Protein AF-A0A528I1W3-F1 (afdb_monomer_lite)

pLDDT: mean 90.88, std 9.77, range [36.75, 97.25]

Secondary structure (DSSP, 8-state):
-EEE-SSPPPTTPPPEEE--B-SSS-TT-BS-SS-EEESS---TT-EEEPSS-IIIIIHHH-S-GGGPPPPPPEEEEE-TTS-EEEEE--TT--

Structure (mmCIF, N/CA/C/O backbone):
data_AF-A0A528I1W3-F1
#
_entry.id   AF-A0A528I1W3-F1
#
loop_
_atom_site.group_PDB
_atom_site.id
_atom_site.type_symbol
_atom_site.label_atom_id
_atom_site.label_alt_id
_atom_site.label_comp_id
_atom_site.label_asym_id
_atom_site.label_entity_id
_atom_site.label_seq_id
_atom_site.pdbx_PDB_ins_code
_atom_site.Cartn_x
_atom_site.Cartn_y
_atom_site.Cartn_z
_atom_site.occupancy
_atom_site.B_iso_or_equiv
_atom_site.auth_seq_id
_atom_site.auth_comp_id
_atom_site.auth_asym_id
_atom_site.auth_atom_id
_atom_site.pdbx_PDB_model_num
ATO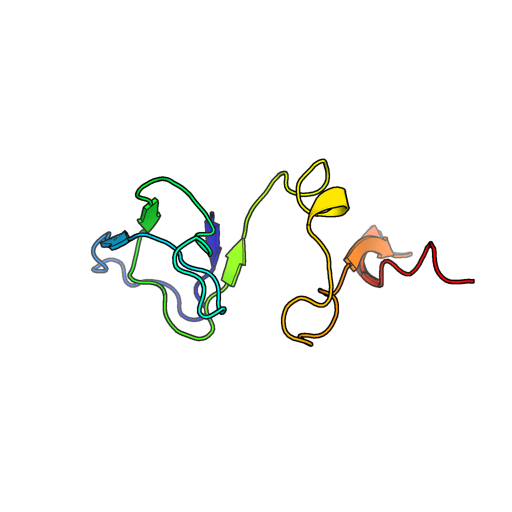M 1 N N . PRO A 1 1 ? -5.017 7.455 2.450 1.00 93.88 1 PRO A N 1
ATOM 2 C CA . PRO A 1 1 ? -5.460 6.555 1.360 1.00 93.88 1 PRO A CA 1
ATOM 3 C C . PRO A 1 1 ? -6.944 6.779 1.085 1.00 93.88 1 PRO A C 1
ATOM 5 O O . PRO A 1 1 ? -7.654 7.265 1.966 1.00 93.88 1 PRO A O 1
ATOM 8 N N . ILE A 1 2 ? -7.387 6.425 -0.115 1.00 95.06 2 ILE A N 1
ATOM 9 C CA . ILE A 1 2 ? -8.800 6.361 -0.483 1.00 95.06 2 ILE A CA 1
ATOM 10 C C . ILE A 1 2 ? -9.272 4.934 -0.202 1.00 95.06 2 ILE A C 1
ATOM 12 O O . ILE A 1 2 ? -8.648 3.984 -0.665 1.00 95.06 2 ILE A O 1
ATOM 16 N N . LEU A 1 3 ? -10.347 4.784 0.571 1.00 95.50 3 LEU A N 1
ATOM 17 C CA . LEU A 1 3 ? -11.018 3.497 0.751 1.00 95.50 3 LEU A CA 1
ATOM 18 C C . LEU A 1 3 ? -12.000 3.295 -0.404 1.00 95.50 3 LEU A C 1
ATOM 20 O O . LEU A 1 3 ? -12.906 4.110 -0.580 1.00 95.50 3 LEU A O 1
ATOM 24 N N . VAL A 1 4 ? -11.829 2.212 -1.156 1.00 96.50 4 VAL A N 1
ATOM 25 C CA . VAL A 1 4 ? -12.773 1.751 -2.178 1.00 96.50 4 VAL A CA 1
ATOM 26 C C . VAL A 1 4 ? -13.411 0.469 -1.647 1.00 96.50 4 VAL A C 1
ATOM 28 O O . VAL A 1 4 ? -12.797 -0.599 -1.724 1.00 96.50 4 VAL A O 1
ATOM 31 N N . PRO A 1 5 ? -14.598 0.570 -1.032 1.00 95.00 5 PRO A N 1
ATOM 32 C CA . PRO A 1 5 ? -15.219 -0.576 -0.402 1.00 95.00 5 PRO A CA 1
ATOM 33 C C . PRO A 1 5 ? -15.878 -1.482 -1.444 1.00 95.00 5 PRO A C 1
ATOM 35 O O . PRO A 1 5 ? -16.472 -0.998 -2.410 1.00 95.00 5 PRO A O 1
ATOM 38 N N . VAL A 1 6 ? -15.822 -2.796 -1.225 1.00 94.81 6 VAL A N 1
ATOM 39 C CA . VAL A 1 6 ? -16.495 -3.778 -2.098 1.00 94.81 6 VAL A CA 1
ATOM 40 C C . VAL A 1 6 ? -18.010 -3.640 -1.990 1.00 94.81 6 VAL A C 1
ATOM 42 O O . VAL A 1 6 ? -18.732 -3.768 -2.976 1.00 94.81 6 VAL A O 1
ATOM 45 N N . THR A 1 7 ? -18.502 -3.372 -0.779 1.00 90.38 7 THR A N 1
ATOM 46 C CA . THR A 1 7 ? -19.918 -3.088 -0.530 1.00 90.38 7 THR A CA 1
ATOM 47 C C . THR A 1 7 ? -20.095 -1.595 -0.277 1.00 90.38 7 THR A C 1
ATOM 49 O O . THR A 1 7 ? -19.437 -1.063 0.620 1.00 90.38 7 THR A O 1
ATOM 52 N N . PRO A 1 8 ? -20.995 -0.910 -1.003 1.00 88.88 8 PRO A N 1
ATOM 53 C CA . PRO A 1 8 ? -21.261 0.498 -0.771 1.00 88.88 8 PRO A CA 1
ATOM 54 C C . PRO A 1 8 ? -21.628 0.763 0.695 1.00 88.88 8 PRO A C 1
ATOM 56 O O . PRO A 1 8 ? -22.427 0.022 1.279 1.00 88.88 8 PRO A O 1
ATOM 59 N N . PRO A 1 9 ? -21.060 1.810 1.306 1.00 86.06 9 PRO A N 1
ATOM 60 C CA . PRO A 1 9 ? -21.355 2.145 2.685 1.00 86.06 9 PRO A CA 1
ATOM 61 C C . PRO A 1 9 ? -22.815 2.587 2.830 1.00 86.06 9 PRO A C 1
ATOM 63 O O . PRO A 1 9 ? -23.362 3.282 1.973 1.00 86.06 9 PRO A O 1
ATOM 66 N N . SER A 1 10 ? -23.453 2.195 3.933 1.00 87.12 10 SER A N 1
ATOM 67 C CA . SER A 1 10 ? -24.795 2.677 4.26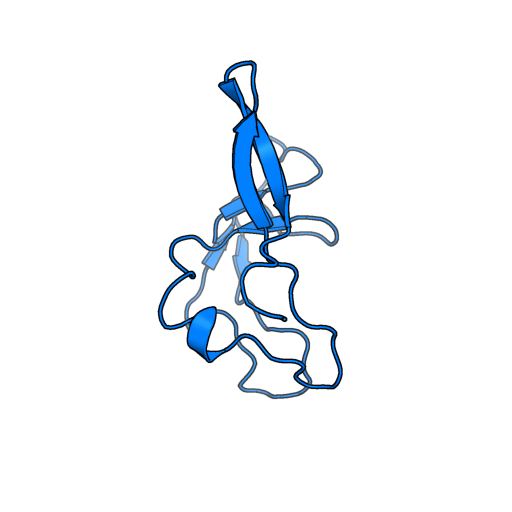3 1.00 87.12 10 SER A CA 1
ATOM 68 C C . SER A 1 10 ? -24.733 4.148 4.673 1.00 87.12 10 SER A C 1
ATOM 70 O O . SER A 1 10 ? -23.770 4.584 5.302 1.00 87.12 10 SER A O 1
ATOM 72 N N . ALA A 1 11 ? -25.800 4.907 4.415 1.00 82.38 11 ALA A N 1
ATOM 73 C CA . ALA A 1 11 ? -25.928 6.286 4.893 1.00 82.38 11 ALA A CA 1
ATOM 74 C C . ALA A 1 11 ? -25.840 6.406 6.433 1.00 82.38 11 ALA A C 1
ATOM 76 O O . ALA A 1 11 ? -25.561 7.482 6.953 1.00 82.38 11 ALA A O 1
ATOM 77 N N . MET A 1 12 ? -26.057 5.307 7.168 1.00 87.69 12 MET A N 1
ATOM 78 C CA . MET A 1 12 ? -25.921 5.244 8.629 1.00 87.69 12 MET A CA 1
ATOM 79 C C . MET A 1 12 ? -24.513 4.869 9.119 1.00 87.69 12 MET A C 1
ATOM 81 O O . MET A 1 12 ? -24.291 4.775 10.330 1.00 87.69 12 MET A O 1
ATOM 85 N N . SER A 1 13 ? -23.568 4.588 8.220 1.00 88.75 13 SER A N 1
ATOM 86 C CA . SER A 1 13 ? -22.220 4.190 8.614 1.00 88.75 13 SER A CA 1
ATOM 87 C C . SER A 1 13 ? -21.503 5.327 9.348 1.00 88.75 13 SER A C 1
ATOM 89 O O . SER A 1 13 ? -21.561 6.488 8.950 1.00 88.75 13 SER A O 1
ATOM 91 N N . LYS A 1 14 ? -20.833 4.987 10.453 1.00 91.00 14 LYS A N 1
ATOM 92 C CA . LYS A 1 14 ? -20.101 5.953 11.275 1.00 91.00 14 LYS A CA 1
ATOM 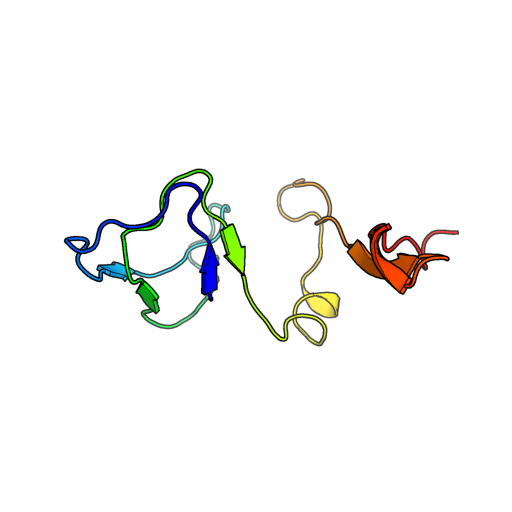93 C C . LYS A 1 14 ? -18.626 5.979 10.871 1.00 91.00 14 LYS A C 1
ATOM 95 O O . LYS A 1 14 ? -18.040 4.899 10.749 1.00 91.00 14 LYS A O 1
ATOM 100 N N . PRO A 1 15 ? -18.014 7.172 10.745 1.00 94.25 15 PRO A N 1
ATOM 101 C CA . PRO A 1 15 ? -16.585 7.279 10.518 1.00 94.25 15 PRO A CA 1
ATOM 102 C C . PRO A 1 15 ? -15.785 6.607 11.630 1.00 94.25 15 PRO A C 1
ATOM 104 O O . PRO A 1 15 ? -16.148 6.691 12.807 1.00 94.25 15 PRO A O 1
ATOM 107 N N . VAL A 1 16 ? -14.672 5.978 11.261 1.00 95.69 16 VAL A N 1
ATOM 108 C CA . VAL A 1 16 ? -13.753 5.342 12.211 1.00 95.69 16 VAL A CA 1
ATOM 109 C C . VAL A 1 16 ? -12.361 5.920 12.047 1.00 95.69 16 VAL A C 1
ATOM 111 O O . VAL A 1 16 ? -11.968 6.310 10.947 1.00 95.69 16 VAL A O 1
ATOM 114 N N . ARG A 1 17 ? -11.598 5.950 13.139 1.00 96.69 17 ARG A N 1
ATOM 115 C CA . ARG A 1 17 ? -10.174 6.274 13.093 1.00 96.69 17 ARG A CA 1
ATOM 116 C C . ARG A 1 17 ? -9.352 5.009 13.248 1.00 96.69 17 ARG A C 1
ATOM 118 O O . ARG A 1 17 ? -9.692 4.156 14.062 1.00 96.69 17 ARG A O 1
ATOM 125 N N . GLY A 1 18 ? -8.281 4.908 12.476 1.00 93.94 18 GLY A N 1
ATOM 126 C CA . GLY A 1 18 ? -7.399 3.751 12.490 1.00 93.94 18 GLY A CA 1
ATOM 127 C C . GLY A 1 18 ? -5.971 4.107 12.117 1.00 93.94 18 GLY A C 1
ATOM 128 O O . GLY A 1 18 ? -5.692 5.184 11.580 1.00 93.94 18 GLY A O 1
ATOM 129 N N . TYR A 1 19 ? -5.085 3.169 12.414 1.00 94.25 19 TYR A N 1
ATOM 130 C CA . TYR A 1 19 ? -3.717 3.129 11.927 1.00 94.25 19 TYR A CA 1
ATOM 131 C C . TYR A 1 19 ? -3.596 1.952 10.962 1.00 94.25 19 TYR A C 1
ATOM 133 O O . TYR A 1 19 ? -4.315 0.965 11.119 1.00 94.25 19 TYR A O 1
ATOM 141 N N . LEU A 1 20 ? -2.729 2.061 9.960 1.00 95.06 20 LEU A N 1
ATOM 142 C CA . LEU A 1 20 ? -2.521 0.992 8.988 1.00 95.06 20 LEU A CA 1
ATOM 143 C C . LEU A 1 20 ? -1.136 0.391 9.186 1.00 95.06 20 LEU A C 1
ATOM 145 O O . LEU A 1 20 ? -0.132 1.062 8.951 1.00 95.06 20 LEU A O 1
ATOM 149 N N . ALA A 1 21 ? -1.116 -0.864 9.622 1.00 94.50 21 ALA A N 1
ATOM 150 C CA . ALA A 1 21 ? 0.066 -1.710 9.608 1.00 94.50 21 ALA A CA 1
ATOM 151 C C . ALA A 1 21 ? 0.183 -2.427 8.255 1.00 94.50 21 ALA A C 1
ATOM 153 O O . ALA A 1 21 ? -0.816 -2.574 7.539 1.00 94.50 21 ALA A O 1
ATOM 154 N N . GLY A 1 22 ? 1.395 -2.844 7.909 1.00 92.56 22 GLY A N 1
ATOM 155 C CA . GLY A 1 22 ? 1.637 -3.799 6.843 1.00 92.56 22 GLY A CA 1
ATOM 156 C C . GLY A 1 22 ? 1.328 -5.225 7.295 1.00 92.56 22 GLY A C 1
ATOM 157 O O . GLY A 1 22 ? 0.512 -5.461 8.188 1.00 92.56 22 GLY A O 1
ATOM 158 N N . HIS A 1 23 ? 1.932 -6.192 6.617 1.00 91.81 23 HIS A N 1
ATOM 159 C CA . HIS A 1 23 ? 1.616 -7.614 6.777 1.00 91.81 23 HIS A CA 1
ATOM 160 C C . HIS A 1 23 ? 2.751 -8.416 7.425 1.00 91.81 23 HIS A C 1
ATOM 162 O O . HIS A 1 23 ? 2.610 -9.623 7.627 1.00 91.81 23 HIS A O 1
ATOM 168 N N . SER A 1 24 ? 3.881 -7.778 7.717 1.00 91.50 24 SER A N 1
ATOM 169 C CA . SER A 1 24 ? 5.027 -8.428 8.334 1.00 91.50 24 SER A CA 1
ATOM 170 C C . SER A 1 24 ? 4.918 -8.461 9.860 1.00 91.50 24 SER A C 1
ATOM 172 O O . SER A 1 24 ? 4.027 -7.874 10.468 1.00 91.50 24 SER A O 1
ATOM 174 N N . CYS A 1 25 ? 5.844 -9.181 10.490 1.00 92.31 25 CYS A N 1
ATOM 175 C CA . CYS A 1 25 ? 5.956 -9.272 11.943 1.00 92.31 25 CYS A CA 1
ATOM 176 C C . CYS A 1 25 ? 6.809 -8.158 12.573 1.00 92.31 25 CYS A C 1
ATOM 178 O O . CYS A 1 25 ? 7.100 -8.240 13.764 1.00 92.31 25 CYS A O 1
ATOM 180 N N . LEU A 1 26 ? 7.253 -7.165 11.796 1.00 93.38 26 LEU A N 1
ATOM 181 C CA . LEU A 1 26 ? 8.060 -6.062 12.310 1.00 93.38 26 LEU A CA 1
ATOM 182 C C . LEU A 1 26 ? 7.166 -4.984 12.924 1.00 93.38 26 LEU A C 1
ATOM 184 O O . LEU A 1 26 ? 6.213 -4.534 12.294 1.00 93.38 26 LEU A O 1
ATOM 188 N N . ASP A 1 27 ? 7.536 -4.498 14.108 1.00 92.94 27 ASP A N 1
ATOM 189 C CA . ASP A 1 27 ? 6.840 -3.388 14.777 1.00 92.94 27 ASP A CA 1
ATOM 190 C C . ASP A 1 27 ? 6.825 -2.105 13.925 1.00 92.94 27 ASP A C 1
ATOM 192 O O . ASP A 1 27 ? 5.905 -1.291 14.004 1.00 92.94 27 ASP A O 1
ATOM 196 N N . GLU A 1 28 ? 7.853 -1.936 13.093 1.00 91.44 28 GLU A N 1
ATOM 197 C CA . GLU A 1 28 ? 8.052 -0.786 12.210 1.00 91.44 28 GLU A CA 1
ATOM 198 C C . GLU A 1 28 ? 7.274 -0.892 10.890 1.00 91.44 28 GLU A C 1
ATOM 200 O O . GLU A 1 28 ? 7.270 0.064 10.111 1.00 91.44 28 GLU A O 1
ATOM 205 N N . ASP A 1 29 ? 6.600 -2.017 10.623 1.00 92.62 29 ASP A N 1
ATOM 206 C CA . ASP A 1 29 ? 5.814 -2.214 9.403 1.00 92.62 29 ASP A CA 1
ATOM 207 C C . ASP A 1 29 ? 4.474 -1.483 9.490 1.00 92.62 29 ASP A C 1
ATOM 209 O O . ASP A 1 29 ? 3.393 -2.052 9.663 1.00 92.62 29 ASP A O 1
ATOM 213 N N . VAL A 1 30 ? 4.567 -0.162 9.401 1.00 93.12 30 VAL A N 1
ATOM 214 C CA . VAL A 1 30 ? 3.444 0.760 9.422 1.00 93.12 30 VAL A CA 1
ATOM 215 C C . VAL A 1 30 ? 3.388 1.537 8.114 1.00 93.12 30 VAL A C 1
ATOM 217 O O . VAL A 1 30 ? 4.304 2.269 7.746 1.00 93.12 30 VAL A O 1
ATOM 220 N N . LEU A 1 31 ? 2.264 1.429 7.405 1.00 92.12 31 LEU A N 1
ATOM 221 C CA . LEU A 1 31 ? 2.087 2.055 6.090 1.00 92.12 31 LEU A CA 1
ATOM 222 C C . LEU A 1 31 ? 1.951 3.579 6.183 1.00 92.12 31 LEU A C 1
ATOM 224 O O . LEU A 1 31 ? 2.171 4.301 5.209 1.00 92.12 31 LEU A O 1
ATOM 228 N N . CYS A 1 32 ? 1.533 4.101 7.338 1.00 89.88 32 CYS A N 1
ATOM 229 C CA . CYS A 1 32 ? 1.464 5.537 7.564 1.00 89.88 32 CYS A CA 1
ATOM 230 C C . CYS A 1 32 ? 1.650 5.909 9.032 1.00 89.88 32 CYS A C 1
ATOM 232 O O . CYS A 1 32 ? 0.885 5.482 9.891 1.00 89.88 32 CYS A O 1
ATOM 234 N N . ASN A 1 33 ? 2.567 6.845 9.292 1.00 91.62 33 ASN A N 1
ATOM 235 C CA . ASN A 1 33 ? 2.853 7.325 10.642 1.00 91.62 33 ASN A CA 1
ATOM 236 C C . ASN A 1 33 ? 1.833 8.350 11.192 1.00 91.62 33 ASN A C 1
ATOM 238 O O . ASN A 1 33 ? 2.187 9.313 11.872 1.00 91.62 33 ASN A O 1
ATOM 242 N N . ARG A 1 34 ? 0.548 8.210 10.842 1.00 92.81 34 ARG A N 1
ATOM 243 C CA . ARG A 1 34 ? -0.526 9.120 11.271 1.00 92.81 34 ARG A CA 1
ATOM 244 C C . ARG A 1 34 ? -1.857 8.390 11.398 1.00 92.81 34 ARG A C 1
ATOM 246 O O . ARG A 1 34 ? -2.134 7.457 10.653 1.00 92.81 34 ARG A O 1
ATOM 253 N N . TRP A 1 35 ? -2.726 8.902 12.263 1.00 94.75 35 TRP A N 1
ATOM 254 C CA . TRP A 1 35 ? -4.120 8.469 12.308 1.00 94.75 35 TRP A CA 1
ATOM 255 C C . TRP A 1 35 ? -4.854 8.831 11.021 1.00 94.75 35 TRP A C 1
ATOM 257 O O . TRP A 1 35 ? -4.821 9.982 10.579 1.00 94.75 35 TRP A O 1
ATOM 267 N N . LEU A 1 36 ? -5.577 7.862 10.476 1.00 95.25 36 LEU A N 1
ATOM 268 C CA . LEU A 1 36 ? -6.460 8.038 9.334 1.00 95.25 36 LEU A CA 1
ATOM 269 C C . LEU A 1 36 ? -7.913 7.986 9.787 1.00 95.25 36 LEU A C 1
ATOM 271 O O . LEU A 1 36 ? -8.248 7.259 10.719 1.00 95.25 36 LEU A O 1
ATOM 275 N N . THR A 1 37 ? -8.769 8.742 9.108 1.00 95.75 37 THR A N 1
ATOM 276 C CA . THR A 1 37 ? -10.221 8.674 9.276 1.00 95.75 37 THR A CA 1
ATOM 277 C C . THR A 1 37 ? -10.811 8.033 8.029 1.00 95.75 37 THR A C 1
ATOM 279 O O . THR A 1 37 ? -10.587 8.518 6.921 1.00 95.75 37 THR A O 1
ATOM 282 N N . PHE A 1 38 ? -11.576 6.963 8.212 1.00 95.00 38 PHE A N 1
ATOM 283 C CA . PHE A 1 38 ? -12.311 6.287 7.152 1.00 95.00 38 PHE A CA 1
ATOM 284 C C . PHE A 1 38 ? -13.807 6.571 7.294 1.00 95.00 38 PHE A C 1
ATOM 286 O O . PHE A 1 38 ? -14.291 6.672 8.424 1.00 95.00 38 PHE A O 1
ATOM 293 N N . PRO A 1 39 ? -14.558 6.680 6.183 1.00 92.56 39 PRO A N 1
ATOM 294 C CA .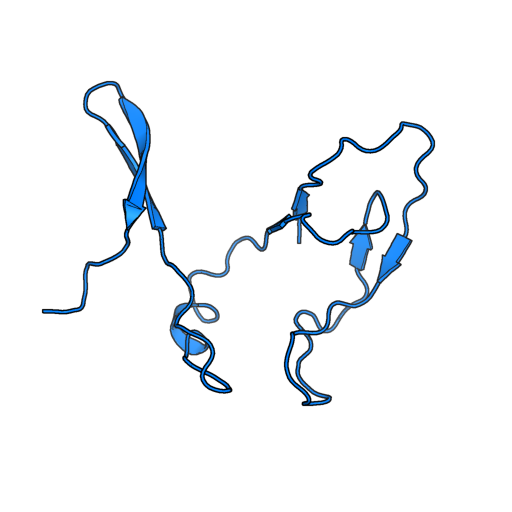 PRO A 1 39 ? -16.003 6.902 6.236 1.00 92.56 39 PRO A CA 1
ATOM 295 C C . PRO A 1 39 ? -16.744 5.717 6.873 1.00 92.56 39 PRO A C 1
ATOM 297 O O . PRO A 1 39 ? -17.768 5.914 7.521 1.00 92.56 39 PRO A O 1
ATOM 300 N N . VAL A 1 40 ? -16.199 4.504 6.726 1.00 93.81 40 VAL A N 1
ATOM 301 C CA . VAL A 1 40 ? -16.648 3.267 7.379 1.00 93.81 40 VAL A CA 1
ATOM 302 C C . VAL A 1 40 ? -15.436 2.449 7.810 1.00 93.81 40 VAL A C 1
ATOM 304 O O . VAL A 1 40 ? -14.336 2.690 7.319 1.00 93.81 40 VAL A O 1
ATOM 307 N N . ALA A 1 41 ? -15.624 1.466 8.690 1.00 93.81 41 ALA A N 1
ATOM 308 C CA . ALA A 1 41 ? -14.563 0.515 9.012 1.00 93.81 41 ALA A CA 1
ATOM 309 C C . ALA A 1 41 ? -14.158 -0.292 7.760 1.00 93.81 41 ALA A C 1
ATOM 311 O O . ALA A 1 41 ? -15.027 -0.990 7.227 1.00 93.81 41 ALA A O 1
ATOM 312 N N . PRO A 1 42 ? -12.887 -0.232 7.307 1.00 94.75 42 PRO A N 1
ATOM 313 C CA . PRO A 1 42 ? -12.400 -1.092 6.230 1.00 94.75 42 PRO A CA 1
ATOM 314 C C . PRO A 1 42 ? -12.598 -2.572 6.571 1.00 94.75 42 PRO A C 1
ATOM 316 O O . PRO A 1 42 ? -12.461 -2.974 7.732 1.00 94.75 42 PRO A O 1
ATOM 319 N N . ARG A 1 43 ? -12.915 -3.389 5.569 1.00 94.50 43 ARG A N 1
ATOM 320 C CA . ARG A 1 43 ? -13.130 -4.835 5.705 1.00 94.50 43 ARG A CA 1
ATOM 321 C C . ARG A 1 43 ? -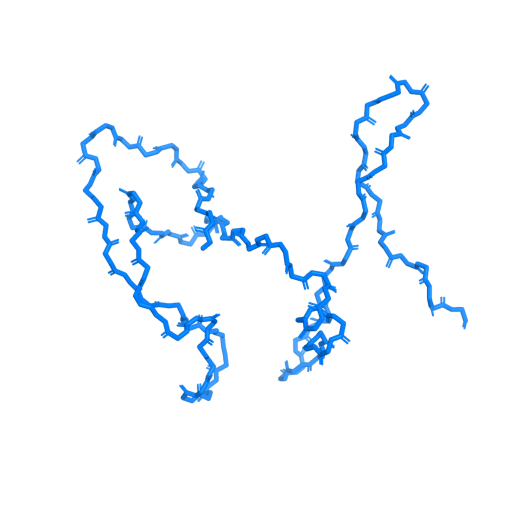12.215 -5.597 4.753 1.00 94.50 43 ARG A C 1
ATOM 323 O O . ARG A 1 43 ? -11.744 -5.060 3.756 1.00 94.50 43 ARG A O 1
ATOM 330 N N . ALA A 1 44 ? -11.987 -6.876 5.051 1.00 95.81 44 ALA A N 1
ATOM 331 C CA . ALA A 1 44 ? -11.291 -7.763 4.127 1.00 95.81 44 ALA A CA 1
ATOM 332 C C . ALA A 1 44 ? -11.988 -7.752 2.754 1.00 95.81 44 ALA A C 1
ATOM 334 O O . ALA A 1 44 ? -13.208 -7.903 2.678 1.00 95.81 44 ALA A O 1
ATOM 335 N N . GLY A 1 45 ? -11.200 -7.560 1.696 1.00 95.69 45 GLY A N 1
ATOM 336 C CA . GLY A 1 45 ? -11.678 -7.403 0.322 1.00 95.69 45 GLY A CA 1
ATOM 337 C C . GLY A 1 45 ? -11.744 -5.952 -0.162 1.00 95.69 45 GLY A C 1
ATOM 338 O O . GLY A 1 45 ? -11.644 -5.735 -1.366 1.00 95.69 45 GLY A O 1
ATOM 339 N N . ASP A 1 46 ? -11.858 -4.964 0.731 1.00 97.00 46 ASP A N 1
ATOM 340 C CA . ASP A 1 46 ? -11.806 -3.552 0.337 1.00 97.00 46 ASP A CA 1
ATOM 341 C C . ASP A 1 46 ? -10.418 -3.176 -0.196 1.00 97.00 46 ASP A C 1
ATOM 343 O O . ASP A 1 46 ? -9.398 -3.734 0.218 1.00 97.00 46 ASP A O 1
ATOM 347 N N . LEU A 1 47 ? -10.369 -2.176 -1.078 1.00 96.94 47 LEU A N 1
ATOM 348 C CA . LEU A 1 47 ? -9.111 -1.637 -1.586 1.00 96.94 47 LEU A CA 1
ATOM 349 C C . LEU A 1 47 ? -8.748 -0.338 -0.865 1.00 96.94 47 LEU A C 1
ATOM 351 O O . LEU A 1 47 ? -9.580 0.554 -0.676 1.00 96.94 47 LEU A O 1
ATOM 355 N N . LEU A 1 48 ? -7.470 -0.206 -0.515 1.00 95.81 48 LEU A N 1
ATOM 356 C CA . LEU A 1 48 ? -6.874 1.037 -0.039 1.00 95.81 48 LEU A CA 1
ATOM 357 C C . LEU A 1 48 ? -5.953 1.591 -1.122 1.00 95.81 48 LEU A C 1
ATOM 359 O O . LEU A 1 48 ? -4.915 1.012 -1.423 1.00 95.81 48 LEU A O 1
ATOM 363 N N . VAL A 1 49 ? -6.327 2.733 -1.694 1.00 96.06 49 VAL A N 1
ATOM 364 C CA . VAL A 1 49 ? -5.584 3.360 -2.790 1.00 96.06 49 VAL A CA 1
ATOM 365 C C . VAL A 1 49 ? -4.721 4.492 -2.246 1.00 96.06 49 VAL A C 1
ATOM 367 O O . VAL A 1 49 ? -5.219 5.460 -1.657 1.00 96.06 49 VAL A O 1
ATOM 370 N N . TYR A 1 50 ? -3.414 4.377 -2.455 1.00 94.31 50 TYR A N 1
ATOM 371 C CA . TYR A 1 50 ? -2.448 5.437 -2.198 1.00 94.31 50 TYR A CA 1
ATOM 372 C C . TYR A 1 50 ? -2.078 6.090 -3.526 1.00 94.31 50 TYR A C 1
ATOM 374 O O . TYR A 1 50 ? -1.634 5.424 -4.453 1.00 94.31 50 TYR A O 1
ATOM 382 N N . ALA A 1 51 ? -2.305 7.397 -3.626 1.00 94.62 51 ALA A N 1
ATOM 383 C CA . ALA A 1 51 ? -1.882 8.181 -4.778 1.00 94.62 51 ALA A CA 1
ATOM 384 C C . ALA A 1 51 ? -0.445 8.680 -4.584 1.00 94.62 51 ALA A C 1
ATOM 386 O O . ALA A 1 51 ? 0.024 8.790 -3.451 1.00 94.62 51 ALA A O 1
ATOM 387 N N . ASN A 1 52 ? 0.204 9.067 -5.685 1.00 94.50 52 ASN A N 1
ATOM 388 C CA . ASN A 1 52 ? 1.530 9.695 -5.698 1.00 94.50 52 ASN A CA 1
ATOM 389 C C . ASN A 1 52 ? 2.659 8.817 -5.124 1.00 94.50 52 ASN A C 1
ATOM 391 O O . ASN A 1 52 ? 3.587 9.338 -4.516 1.00 94.50 52 ASN A O 1
ATOM 395 N N . THR A 1 53 ? 2.590 7.500 -5.333 1.00 93.94 53 THR A N 1
ATOM 396 C CA . THR A 1 53 ? 3.583 6.529 -4.838 1.00 93.94 53 THR A CA 1
ATOM 397 C C . THR A 1 53 ? 4.664 6.169 -5.863 1.00 93.94 53 THR A C 1
ATOM 399 O O . THR A 1 53 ? 5.554 5.386 -5.557 1.00 93.94 53 THR A O 1
ATOM 402 N N . GLY A 1 54 ? 4.591 6.691 -7.093 1.00 92.56 54 GLY A N 1
ATOM 403 C CA . GLY A 1 54 ? 5.464 6.244 -8.185 1.00 92.56 54 GLY A CA 1
ATOM 404 C C . GLY A 1 54 ? 6.953 6.538 -7.972 1.00 92.56 54 GLY A C 1
ATOM 405 O O . GLY A 1 54 ? 7.780 5.716 -8.341 1.00 92.56 54 GLY A O 1
ATOM 406 N N . GLY A 1 55 ? 7.288 7.681 -7.364 1.00 93.44 55 GLY A N 1
ATOM 407 C CA . GLY A 1 55 ? 8.669 8.081 -7.078 1.00 93.44 55 GLY A CA 1
ATOM 408 C C . GLY A 1 55 ? 8.977 8.077 -5.582 1.00 93.44 55 GLY A C 1
ATOM 409 O O . GLY A 1 55 ? 8.130 8.451 -4.768 1.00 93.44 55 GLY A O 1
ATOM 410 N N . TYR A 1 56 ? 10.193 7.670 -5.239 1.00 92.56 56 TYR A N 1
ATOM 411 C CA . TYR A 1 56 ? 10.750 7.443 -3.899 1.00 92.56 56 TYR A CA 1
ATOM 412 C C . TYR A 1 56 ? 9.988 6.488 -2.967 1.00 92.56 56 TYR A C 1
ATOM 414 O O . TYR A 1 56 ? 10.407 6.287 -1.826 1.00 92.56 56 TYR A O 1
ATOM 422 N N . GLN A 1 57 ? 8.873 5.910 -3.412 1.00 92.12 57 GLN A N 1
ATOM 423 C CA . GLN A 1 57 ? 8.161 4.866 -2.681 1.00 92.12 57 GLN A CA 1
ATOM 424 C C . GLN A 1 57 ? 8.199 3.566 -3.468 1.00 92.12 57 GLN A C 1
ATOM 426 O O . GLN A 1 57 ? 8.846 2.628 -3.029 1.00 92.12 57 GLN A O 1
ATOM 431 N N . MET A 1 58 ? 7.541 3.497 -4.625 1.00 91.00 58 MET A N 1
ATOM 432 C CA . MET A 1 58 ? 7.530 2.279 -5.437 1.00 91.00 58 MET A CA 1
ATOM 433 C C . MET A 1 58 ? 8.935 1.934 -5.956 1.00 91.00 58 MET A C 1
ATOM 435 O O . MET A 1 58 ? 9.425 0.849 -5.691 1.00 91.00 58 MET A O 1
ATOM 439 N N . ASP A 1 59 ? 9.620 2.874 -6.603 1.00 88.38 59 ASP A N 1
ATOM 440 C CA . ASP A 1 59 ? 10.989 2.710 -7.126 1.00 88.38 59 ASP A CA 1
ATOM 441 C C . ASP A 1 59 ? 12.052 2.310 -6.078 1.00 88.38 59 ASP A C 1
ATOM 443 O O . ASP A 1 59 ? 13.027 1.650 -6.430 1.00 88.38 59 ASP A O 1
ATOM 447 N N . LEU A 1 60 ? 11.891 2.708 -4.811 1.00 90.50 60 LEU A N 1
ATOM 448 C CA . LEU A 1 60 ? 12.852 2.422 -3.738 1.00 90.50 60 LEU A CA 1
ATOM 449 C C . LEU A 1 60 ? 12.461 1.246 -2.837 1.00 90.50 60 LEU A C 1
ATOM 451 O O . LEU A 1 60 ? 13.345 0.629 -2.242 1.00 90.50 60 LEU A O 1
ATOM 455 N N . LEU A 1 61 ? 11.165 0.979 -2.663 1.00 90.00 61 LEU A N 1
ATOM 456 C CA . LEU A 1 61 ? 10.668 0.039 -1.651 1.00 90.00 61 LEU A CA 1
ATOM 457 C C . LEU A 1 61 ? 10.064 -1.232 -2.246 1.00 90.00 61 LEU A C 1
ATOM 459 O O . LEU A 1 61 ? 9.797 -2.165 -1.491 1.00 90.00 61 LEU A O 1
ATOM 463 N N . GLU A 1 62 ? 9.827 -1.291 -3.555 1.00 90.25 62 GLU A N 1
ATOM 464 C CA . GLU A 1 62 ? 9.318 -2.497 -4.202 1.00 90.25 62 GLU A CA 1
ATOM 465 C C . GLU A 1 62 ? 10.372 -3.612 -4.149 1.00 90.25 62 GLU A C 1
ATOM 467 O O . GLU A 1 62 ? 11.486 -3.473 -4.652 1.00 90.25 62 GLU A O 1
ATOM 472 N N . ASN A 1 63 ? 10.041 -4.711 -3.474 1.00 90.19 63 ASN A N 1
ATOM 473 C CA . ASN A 1 63 ? 10.935 -5.846 -3.275 1.00 90.19 63 ASN A CA 1
ATOM 474 C C . ASN A 1 63 ? 10.144 -7.106 -2.878 1.00 90.19 63 ASN A C 1
ATOM 476 O O . ASN A 1 63 ? 8.948 -7.055 -2.587 1.00 90.19 63 ASN A O 1
ATOM 480 N N . GLU A 1 64 ? 10.845 -8.238 -2.809 1.00 92.06 64 GLU A N 1
ATOM 481 C CA . GLU A 1 64 ? 10.312 -9.533 -2.365 1.00 92.06 64 GLU A CA 1
ATOM 482 C C . GLU A 1 64 ? 10.493 -9.754 -0.852 1.00 92.06 64 GLU A C 1
ATOM 484 O O . GLU A 1 64 ? 10.934 -10.819 -0.392 1.00 92.06 64 GLU A O 1
ATOM 489 N N . PHE A 1 65 ? 10.215 -8.729 -0.040 1.00 89.12 65 PHE A N 1
ATOM 490 C CA . PHE A 1 65 ? 10.355 -8.837 1.410 1.00 89.12 65 PHE A CA 1
ATOM 491 C C . PHE A 1 65 ? 9.538 -10.016 1.959 1.00 89.12 65 PHE A C 1
ATOM 493 O O . PHE A 1 65 ? 8.409 -10.278 1.547 1.00 89.12 65 PHE A O 1
ATOM 500 N N . HIS A 1 66 ? 10.142 -10.782 2.873 1.00 90.19 66 HIS A N 1
ATOM 501 C CA . HIS A 1 66 ? 9.564 -12.016 3.422 1.00 90.19 66 HIS A CA 1
ATOM 502 C C . HIS A 1 66 ? 9.132 -13.063 2.376 1.00 90.19 66 HIS A C 1
ATOM 504 O O . HIS A 1 66 ? 8.289 -13.912 2.665 1.00 90.19 66 HIS A O 1
ATOM 510 N N . ARG A 1 67 ? 9.758 -13.073 1.188 1.00 90.62 67 ARG A N 1
ATOM 511 C CA . ARG A 1 67 ? 9.425 -13.990 0.079 1.00 90.62 67 ARG A CA 1
ATOM 512 C C . ARG A 1 67 ? 7.995 -13.818 -0.438 1.00 90.62 67 ARG A C 1
ATOM 514 O O . ARG A 1 67 ? 7.459 -14.729 -1.071 1.00 90.62 67 ARG A O 1
ATOM 521 N N . HIS A 1 68 ? 7.370 -12.676 -0.162 1.00 91.00 68 HIS A N 1
ATOM 522 C CA . HIS A 1 68 ? 6.178 -12.287 -0.895 1.00 91.00 68 HIS A CA 1
ATOM 523 C C . HIS A 1 68 ? 6.573 -11.953 -2.337 1.00 91.00 68 HIS A C 1
ATOM 525 O O . HIS A 1 68 ? 7.669 -11.439 -2.559 1.00 91.00 68 HIS A O 1
ATOM 531 N N . PRO A 1 69 ? 5.719 -12.276 -3.321 1.00 91.31 69 PRO A N 1
ATOM 532 C CA . PRO A 1 69 ? 6.012 -11.964 -4.712 1.00 91.31 69 PRO A CA 1
ATOM 533 C C . PRO A 1 69 ? 6.126 -10.452 -4.905 1.00 91.31 69 PRO A C 1
ATOM 535 O O . PRO A 1 69 ? 5.464 -9.686 -4.196 1.00 91.31 69 PRO A O 1
ATOM 538 N N . MET A 1 70 ? 6.903 -10.039 -5.909 1.00 91.00 70 MET A N 1
ATOM 539 C CA . MET A 1 70 ? 6.932 -8.642 -6.339 1.00 91.00 70 MET A CA 1
ATOM 540 C C . MET A 1 70 ? 5.505 -8.116 -6.572 1.00 91.00 70 MET A C 1
ATOM 542 O O . MET A 1 70 ? 4.688 -8.806 -7.202 1.00 91.00 70 MET A O 1
ATOM 546 N N . PRO A 1 71 ? 5.181 -6.906 -6.080 1.00 91.00 71 PRO A N 1
ATOM 547 C CA . PRO A 1 71 ? 3.931 -6.240 -6.407 1.00 91.00 71 PRO A CA 1
ATOM 548 C C . PRO A 1 71 ? 3.707 -6.169 -7.921 1.00 91.00 71 PRO A C 1
ATOM 550 O O . PRO A 1 71 ? 4.623 -5.985 -8.716 1.00 91.00 71 PRO A O 1
ATOM 553 N N . SER A 1 72 ? 2.456 -6.337 -8.349 1.00 91.25 72 SER A N 1
ATOM 554 C CA . SER A 1 72 ? 2.122 -6.196 -9.765 1.00 91.25 72 SER A CA 1
ATOM 555 C C . SER A 1 72 ? 2.101 -4.724 -10.161 1.00 91.25 72 SER A C 1
ATOM 557 O O . SER A 1 72 ? 1.368 -3.931 -9.567 1.00 91.25 72 SER A O 1
ATOM 559 N N . ARG A 1 73 ? 2.829 -4.381 -11.225 1.00 92.44 73 ARG A N 1
ATOM 560 C CA . ARG A 1 73 ? 2.788 -3.056 -11.847 1.00 92.44 73 ARG A CA 1
ATOM 561 C C . ARG A 1 73 ? 1.967 -3.094 -13.129 1.00 92.44 73 ARG A C 1
ATOM 563 O O . ARG A 1 73 ? 2.099 -3.998 -13.955 1.00 92.44 73 ARG A O 1
ATOM 570 N N . LEU A 1 74 ? 1.091 -2.106 -13.277 1.00 93.50 74 LEU A N 1
ATOM 571 C CA . LEU A 1 74 ? 0.195 -1.965 -14.419 1.00 93.50 74 LEU A CA 1
ATOM 572 C C . LEU A 1 74 ? 0.256 -0.532 -14.944 1.00 93.50 74 LEU A C 1
ATOM 574 O O . LEU A 1 74 ? 0.253 0.425 -14.167 1.00 93.50 74 LEU A O 1
ATOM 578 N N . CYS A 1 75 ? 0.215 -0.384 -16.262 1.00 94.62 75 CYS A N 1
ATOM 579 C CA . CYS A 1 75 ? 0.019 0.891 -16.932 1.00 94.62 75 CYS A CA 1
ATOM 580 C C . CYS A 1 75 ? -1.419 0.999 -17.447 1.00 94.62 75 CYS A C 1
ATOM 582 O O . CYS A 1 75 ? -1.968 0.049 -18.006 1.00 94.62 75 CYS A O 1
ATOM 584 N N . VAL A 1 76 ? -2.014 2.185 -17.311 1.00 95.44 76 VAL A N 1
ATOM 585 C CA . VAL A 1 76 ? -3.256 2.535 -18.009 1.00 95.44 76 VAL A CA 1
ATOM 586 C C . VAL A 1 76 ? -2.877 3.176 -19.341 1.00 95.44 76 VAL A C 1
ATOM 588 O O . VAL A 1 76 ? -2.315 4.271 -19.366 1.00 95.44 76 VAL A O 1
ATOM 591 N N . VAL A 1 77 ? -3.198 2.510 -20.444 1.00 95.62 77 VAL A N 1
ATOM 592 C CA . VAL A 1 77 ? -3.002 3.012 -21.813 1.00 95.62 77 VAL A CA 1
ATOM 593 C C . VAL A 1 77 ? -4.353 3.254 -22.487 1.00 95.62 77 VAL A C 1
ATOM 595 O O . VAL A 1 77 ? -5.393 2.863 -21.961 1.00 95.62 77 VAL A O 1
ATOM 598 N N . ARG A 1 78 ? -4.362 3.915 -23.648 1.00 97.25 78 ARG A N 1
ATOM 599 C CA . ARG A 1 78 ? -5.557 4.002 -24.502 1.00 97.25 78 ARG A CA 1
ATOM 600 C C . ARG A 1 78 ? -5.480 2.942 -25.592 1.00 97.25 78 ARG A C 1
ATOM 602 O O . ARG A 1 78 ? -4.444 2.825 -26.241 1.00 97.25 78 ARG A O 1
ATOM 609 N N . ASP A 1 79 ? -6.558 2.194 -25.790 1.00 94.25 79 ASP A N 1
ATOM 610 C CA . ASP A 1 79 ? -6.670 1.239 -26.891 1.00 94.25 79 ASP A CA 1
ATOM 611 C C . ASP A 1 79 ? -6.937 1.937 -28.242 1.00 94.25 79 ASP A C 1
ATOM 613 O O . ASP A 1 79 ? -7.027 3.166 -28.333 1.00 94.25 79 ASP A O 1
ATOM 617 N N . ALA A 1 80 ? -7.092 1.147 -29.310 1.00 94.00 80 ALA A N 1
ATOM 618 C CA . ALA A 1 80 ? -7.386 1.654 -30.654 1.00 94.00 80 ALA A CA 1
ATOM 619 C C . ALA A 1 80 ? -8.718 2.431 -30.751 1.00 94.00 80 ALA A C 1
ATOM 621 O O . ALA A 1 80 ? -8.912 3.206 -31.687 1.00 94.00 80 ALA A O 1
ATOM 622 N N . HIS A 1 81 ? -9.623 2.247 -29.788 1.00 95.12 81 HIS A N 1
ATOM 623 C CA . HIS A 1 81 ? -10.909 2.935 -29.677 1.00 95.12 81 HIS A CA 1
ATOM 624 C C . HIS A 1 81 ? -10.880 4.078 -28.642 1.00 95.12 81 HIS A C 1
ATOM 626 O O . HIS A 1 81 ? -11.920 4.669 -28.336 1.00 95.12 81 HIS A O 1
ATOM 632 N N . GLY A 1 82 ? -9.702 4.407 -28.100 1.00 94.81 82 GLY A N 1
ATOM 633 C CA . GLY A 1 82 ? -9.497 5.456 -27.104 1.00 94.81 82 GLY A CA 1
ATOM 634 C C . GLY A 1 82 ? -9.935 5.094 -25.680 1.00 94.81 82 GLY A C 1
ATOM 635 O O . GLY A 1 82 ? -9.875 5.969 -24.805 1.00 94.81 82 GLY A O 1
ATOM 636 N N . GLN A 1 83 ? -10.356 3.851 -25.434 1.00 96.25 83 GLN A N 1
ATOM 637 C CA . GLN A 1 83 ? -10.793 3.361 -24.125 1.00 96.25 83 GLN A CA 1
ATOM 638 C C . GLN A 1 83 ? -9.589 3.025 -23.234 1.00 96.25 83 GLN A C 1
ATOM 640 O O . GLN A 1 83 ? -8.537 2.638 -23.748 1.00 96.25 83 GLN A O 1
ATOM 645 N N . PRO A 1 84 ? -9.700 3.186 -21.902 1.00 97.00 84 PRO A N 1
ATOM 646 C CA . PRO A 1 84 ? -8.629 2.804 -20.993 1.00 97.00 84 PRO A CA 1
ATOM 647 C C . PRO A 1 84 ? -8.447 1.281 -20.984 1.00 97.00 84 PRO A C 1
ATOM 649 O O . PRO A 1 84 ? -9.395 0.537 -20.739 1.00 97.00 84 PRO A O 1
ATOM 652 N N . ALA A 1 85 ? -7.214 0.832 -21.194 1.00 95.31 85 ALA A N 1
ATOM 653 C CA . ALA A 1 85 ? -6.804 -0.559 -21.074 1.00 95.31 85 ALA A CA 1
ATOM 654 C C . ALA A 1 85 ? -5.678 -0.681 -20.042 1.00 95.31 85 ALA A C 1
ATOM 656 O O . ALA A 1 85 ? -4.783 0.164 -19.985 1.00 95.31 85 ALA A O 1
ATOM 657 N N . LEU A 1 86 ? -5.731 -1.733 -19.224 1.00 95.00 86 LEU A N 1
ATOM 658 C CA . LEU A 1 86 ? -4.656 -2.082 -18.301 1.00 95.00 86 LEU A CA 1
ATOM 659 C C . LEU A 1 86 ? -3.691 -3.029 -19.001 1.00 95.00 86 LEU A C 1
ATOM 661 O O . LEU A 1 86 ? -4.106 -4.069 -19.511 1.00 95.00 86 LEU A O 1
ATOM 665 N N . VAL A 1 87 ? -2.411 -2.680 -18.997 1.00 94.56 87 VAL A N 1
ATOM 666 C CA . VAL A 1 87 ? -1.338 -3.537 -19.503 1.00 94.56 87 VAL A CA 1
ATOM 667 C C . VAL A 1 87 ? -0.286 -3.737 -18.415 1.00 94.56 87 VAL A C 1
ATOM 669 O O . VAL A 1 87 ? -0.050 -2.811 -17.637 1.00 94.56 87 VAL A O 1
ATOM 672 N N . PRO A 1 88 ? 0.342 -4.918 -18.323 1.00 93.75 88 PRO A N 1
ATOM 673 C CA . PRO A 1 88 ? 1.490 -5.120 -17.449 1.00 93.75 88 PRO A CA 1
ATOM 674 C C . PRO A 1 88 ? 2.621 -4.123 -17.728 1.00 93.75 88 PRO A C 1
ATOM 676 O O . PRO A 1 88 ? 2.957 -3.868 -18.886 1.00 93.75 88 PRO A O 1
ATOM 679 N N . ASP A 1 89 ? 3.229 -3.594 -16.669 1.00 88.62 89 ASP A N 1
ATOM 680 C CA . ASP A 1 89 ? 4.432 -2.760 -16.753 1.00 88.62 89 ASP A CA 1
ATOM 681 C C . ASP A 1 89 ? 5.686 -3.653 -16.791 1.00 88.62 89 ASP A C 1
ATOM 683 O O . ASP A 1 89 ? 6.360 -3.861 -15.784 1.00 88.62 89 ASP A O 1
ATOM 687 N N . ILE A 1 90 ? 5.941 -4.264 -17.955 1.00 76.62 90 ILE A N 1
ATOM 688 C CA . ILE A 1 90 ? 7.051 -5.219 -18.178 1.00 76.62 90 ILE A CA 1
ATOM 689 C C . ILE A 1 90 ? 8.259 -4.534 -18.852 1.00 76.62 90 ILE A C 1
ATOM 691 O O . 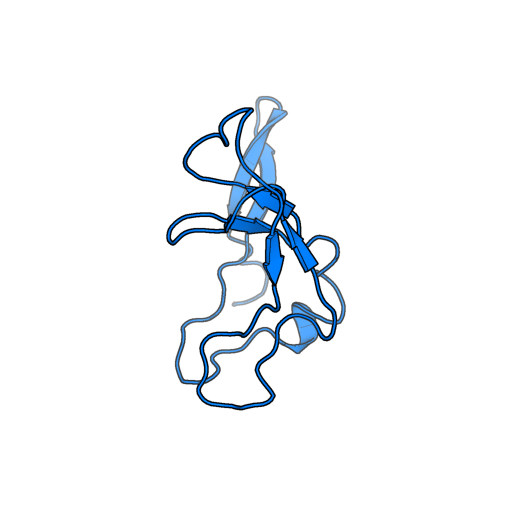ILE A 1 90 ? 9.247 -5.181 -19.190 1.00 76.62 90 ILE A O 1
ATOM 695 N N . PHE A 1 91 ? 8.240 -3.214 -19.066 1.00 53.28 91 PHE A N 1
ATOM 696 C CA . PHE A 1 91 ? 9.377 -2.526 -19.688 1.00 53.28 91 PHE A CA 1
ATOM 697 C C . PHE A 1 91 ? 10.581 -2.495 -18.724 1.00 53.28 91 PHE A C 1
ATOM 699 O O . PHE A 1 91 ? 10.728 -1.559 -17.943 1.00 53.28 91 PHE A O 1
ATOM 706 N N . GLY A 1 92 ? 11.441 -3.522 -18.764 1.00 52.16 92 GLY A N 1
ATOM 707 C CA . GLY A 1 92 ? 12.674 -3.568 -17.965 1.00 52.16 92 GLY A CA 1
ATOM 708 C C . GLY A 1 92 ? 13.315 -4.937 -17.712 1.00 52.16 92 GLY A C 1
ATOM 709 O O . GLY A 1 92 ? 14.467 -4.956 -17.294 1.00 52.16 92 GLY A O 1
ATOM 710 N N . GLU A 1 93 ? 12.646 -6.060 -17.985 1.00 47.62 93 GLU A N 1
ATOM 711 C CA . GLU A 1 93 ? 13.264 -7.396 -17.894 1.00 47.62 93 GLU A CA 1
ATOM 712 C C . GLU A 1 93 ? 13.422 -7.999 -19.296 1.00 47.62 93 GLU A C 1
ATOM 714 O O . GLU A 1 93 ? 12.507 -8.620 -19.841 1.00 47.62 93 GLU A O 1
ATOM 719 N N . ALA A 1 94 ? 14.592 -7.758 -19.890 1.00 36.75 94 ALA A N 1
ATOM 720 C CA . ALA A 1 94 ? 15.130 -8.465 -21.049 1.00 36.75 94 ALA A CA 1
ATOM 721 C C . ALA A 1 94 ? 16.511 -9.022 -20.690 1.00 36.75 94 ALA A C 1
ATOM 723 O O . ALA A 1 94 ? 17.251 -8.310 -19.970 1.00 36.75 94 ALA A O 1
#

Foldseek 3Di:
DDKAAPDDDDPPAAKDKDWAADDDPDPPRGPDPDIDIDSHDHDPPIDDDDPPCPPPHCVPPQDCVVNNDTDWDWDFDADPVRDTDIDGPPPPDD

Radius of gyration: 16.72 Å; chains: 1; bounding box: 41×24×45 Å

Sequence (94 aa):
PILVPVTPPSAMSKPVRGYLAGHSCLDEDVLCNRWLTFPVAPRAGDLLVYANTGGYQMDLLENEFHRHPMPSRLCVVRDAHGQPALVPDIFGEA